Protein AF-A0A7Y2JLU4-F1 (afdb_monomer_lite)

Radius of gyration: 9.93 Å; chains: 1; bounding box: 21×18×24 Å

Secondary structure (DSSP, 8-state):
--HHHHHHHHHHHHHS-HHHHHHHHTS-HHHHHHHHHHHHHHTTS-S-TTSS--

Sequence (54 aa):
MDIALIRTFLEVAATGSFVNAANRLCVTQSAVSLRVQWPEASLGGSCFKNFPAR

Structure (mmCIF, N/CA/C/O backbone):
data_AF-A0A7Y2JLU4-F1
#
_entry.id   AF-A0A7Y2JLU4-F1
#
loop_
_atom_site.group_PDB
_atom_site.id
_atom_site.type_symbol
_atom_site.label_atom_id
_atom_site.label_alt_id
_atom_site.label_comp_id
_atom_site.label_asym_id
_atom_site.label_entity_id
_atom_site.label_seq_id
_atom_site.pdbx_PDB_ins_code
_atom_site.Cartn_x
_atom_site.Cartn_y
_atom_site.Cartn_z
_atom_site.occupancy
_atom_site.B_iso_or_equiv
_atom_site.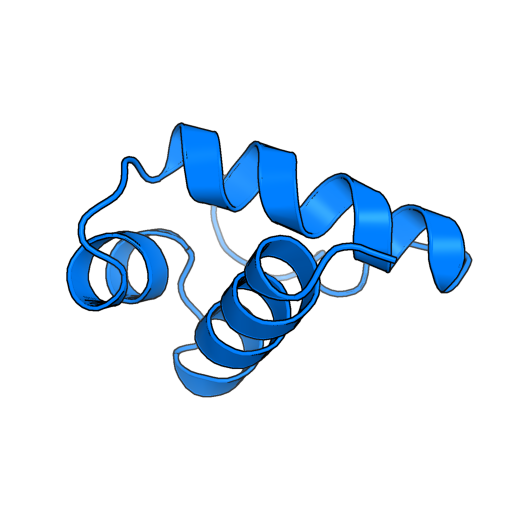auth_seq_id
_atom_site.auth_comp_id
_atom_site.auth_asym_id
_atom_site.auth_atom_id
_atom_site.pdbx_PDB_model_num
ATOM 1 N N . MET A 1 1 ? 12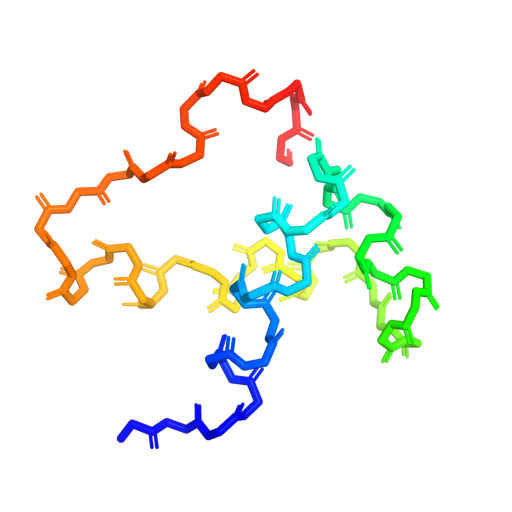.936 -2.508 -12.417 1.00 60.28 1 MET A N 1
ATOM 2 C CA . MET A 1 1 ? 11.582 -2.556 -11.828 1.00 60.28 1 MET A CA 1
ATOM 3 C C . MET A 1 1 ? 11.616 -3.580 -10.704 1.00 60.28 1 MET A C 1
ATOM 5 O O . MET A 1 1 ? 11.959 -4.721 -10.980 1.00 60.28 1 MET A O 1
ATOM 9 N N . ASP A 1 2 ? 11.404 -3.164 -9.455 1.00 86.31 2 ASP A N 1
ATOM 10 C CA . ASP A 1 2 ? 11.543 -4.026 -8.270 1.00 86.31 2 ASP A CA 1
ATOM 11 C C . ASP A 1 2 ? 10.222 -4.759 -7.966 1.00 86.31 2 ASP A C 1
ATOM 13 O O . ASP A 1 2 ? 9.152 -4.144 -7.943 1.00 86.31 2 ASP A O 1
ATOM 17 N N . ILE A 1 3 ? 10.281 -6.079 -7.762 1.00 88.56 3 ILE A N 1
ATOM 18 C CA . ILE A 1 3 ? 9.087 -6.920 -7.582 1.00 88.56 3 ILE A CA 1
ATOM 19 C C . ILE A 1 3 ? 8.299 -6.558 -6.317 1.00 88.56 3 ILE A C 1
ATOM 21 O O . ILE A 1 3 ? 7.076 -6.702 -6.295 1.00 88.56 3 ILE A O 1
ATOM 25 N N . ALA A 1 4 ? 8.960 -6.036 -5.278 1.00 88.69 4 ALA A N 1
ATOM 26 C CA . ALA A 1 4 ? 8.283 -5.614 -4.062 1.00 88.69 4 ALA A CA 1
ATOM 27 C C . ALA A 1 4 ? 7.445 -4.350 -4.299 1.00 88.69 4 ALA A C 1
ATOM 29 O O . ALA A 1 4 ? 6.374 -4.222 -3.703 1.00 88.69 4 ALA A O 1
ATOM 30 N N . LEU A 1 5 ? 7.873 -3.451 -5.196 1.00 90.62 5 LEU A N 1
ATOM 31 C CA . LEU A 1 5 ? 7.082 -2.278 -5.595 1.00 90.62 5 LEU A CA 1
ATOM 32 C C . LEU A 1 5 ? 5.806 -2.697 -6.330 1.00 90.62 5 LEU A C 1
ATOM 34 O O . LEU A 1 5 ? 4.722 -2.241 -5.972 1.00 90.62 5 LEU A O 1
ATOM 38 N N . ILE A 1 6 ? 5.919 -3.620 -7.292 1.00 92.06 6 ILE A N 1
ATOM 39 C CA . ILE A 1 6 ? 4.761 -4.147 -8.033 1.00 92.06 6 ILE A CA 1
ATOM 40 C C . ILE A 1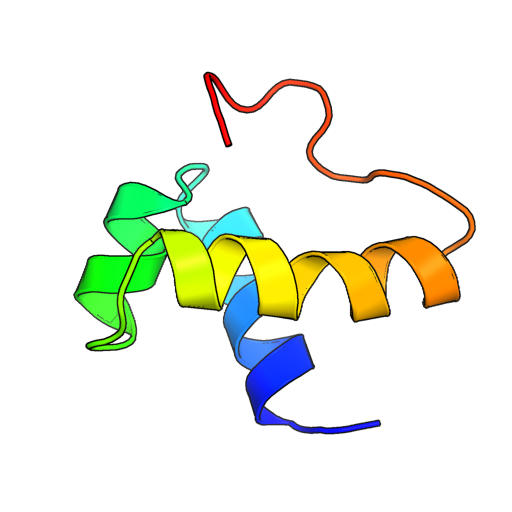 6 ? 3.806 -4.873 -7.082 1.00 92.06 6 ILE A C 1
ATOM 42 O O . ILE A 1 6 ? 2.604 -4.622 -7.102 1.00 92.06 6 ILE A O 1
ATOM 46 N N . ARG A 1 7 ? 4.329 -5.737 -6.204 1.00 94.38 7 ARG A N 1
ATOM 47 C CA . ARG A 1 7 ? 3.512 -6.467 -5.226 1.00 94.38 7 ARG A CA 1
ATOM 48 C C . ARG A 1 7 ? 2.773 -5.518 -4.285 1.00 94.38 7 ARG A C 1
ATOM 50 O O . ARG A 1 7 ? 1.607 -5.740 -3.983 1.00 94.38 7 ARG A O 1
ATOM 57 N N . THR A 1 8 ? 3.434 -4.442 -3.862 1.00 95.00 8 THR A N 1
ATOM 58 C CA . THR A 1 8 ? 2.810 -3.419 -3.017 1.00 95.00 8 THR A CA 1
ATOM 59 C C . THR A 1 8 ? 1.700 -2.681 -3.759 1.00 95.00 8 THR A C 1
ATOM 61 O O . THR A 1 8 ? 0.618 -2.502 -3.210 1.00 95.00 8 THR A O 1
ATOM 64 N N . PHE A 1 9 ? 1.934 -2.308 -5.018 1.00 93.00 9 PHE A N 1
ATOM 65 C CA . PHE A 1 9 ? 0.927 -1.670 -5.863 1.00 93.00 9 PHE A CA 1
ATOM 66 C C . PHE A 1 9 ? -0.316 -2.553 -6.048 1.00 93.00 9 PHE A C 1
ATOM 68 O O . PHE A 1 9 ? -1.438 -2.083 -5.867 1.00 93.00 9 PHE A O 1
ATOM 75 N N . LEU A 1 10 ? -0.117 -3.842 -6.345 1.00 93.31 10 LEU A N 1
ATOM 76 C CA . LEU A 1 10 ? -1.210 -4.798 -6.520 1.00 93.31 10 LEU A CA 1
ATOM 77 C C . LEU A 1 10 ? -2.001 -5.026 -5.226 1.00 93.31 10 LEU A C 1
ATOM 79 O O . LEU A 1 10 ? -3.225 -5.070 -5.284 1.00 93.31 10 LEU A O 1
ATOM 83 N N . GLU A 1 11 ? -1.353 -5.097 -4.058 1.00 95.94 11 GLU A N 1
ATOM 84 C CA . GLU A 1 11 ? -2.090 -5.225 -2.791 1.00 95.94 11 GLU A CA 1
ATOM 85 C C . GLU A 1 11 ? -2.891 -3.971 -2.435 1.00 95.94 11 GLU A C 1
ATOM 87 O O . GLU A 1 11 ? -4.003 -4.084 -1.918 1.00 95.94 11 GLU A O 1
ATOM 92 N N . VAL A 1 12 ? -2.380 -2.769 -2.721 1.00 94.19 12 VAL A N 1
ATOM 93 C CA . VAL A 1 12 ? -3.159 -1.534 -2.521 1.00 94.19 12 VAL A CA 1
ATOM 94 C C . VAL A 1 12 ? -4.375 -1.519 -3.446 1.00 94.19 12 VAL A C 1
ATOM 96 O O . VAL A 1 12 ? -5.480 -1.230 -2.987 1.00 94.19 12 VAL A O 1
ATOM 99 N N . ALA A 1 13 ? -4.206 -1.911 -4.711 1.00 91.94 13 ALA A N 1
ATOM 100 C CA . ALA A 1 13 ? -5.312 -2.039 -5.656 1.00 91.94 13 ALA A CA 1
ATOM 101 C C . ALA A 1 13 ? -6.337 -3.108 -5.226 1.00 91.94 13 ALA A C 1
ATOM 103 O O . ALA A 1 13 ? -7.538 -2.876 -5.330 1.00 91.94 13 ALA A O 1
ATOM 104 N N . ALA A 1 14 ? -5.883 -4.249 -4.698 1.00 93.69 14 ALA A N 1
ATOM 105 C CA . ALA A 1 14 ? -6.750 -5.342 -4.257 1.00 93.69 14 ALA A CA 1
ATOM 106 C C . ALA A 1 14 ? -7.514 -5.028 -2.961 1.00 93.69 14 ALA A C 1
ATOM 108 O O . ALA A 1 14 ? -8.640 -5.484 -2.776 1.00 93.69 14 ALA A O 1
ATOM 109 N N . THR A 1 15 ? -6.904 -4.277 -2.042 1.00 93.31 15 THR A N 1
ATOM 110 C CA . THR A 1 15 ? -7.505 -3.956 -0.737 1.00 93.31 15 THR A CA 1
ATOM 111 C C . THR A 1 15 ? -8.278 -2.642 -0.724 1.00 93.31 15 THR A C 1
ATOM 113 O O . THR A 1 15 ? -9.067 -2.425 0.194 1.00 93.31 15 THR A O 1
ATOM 116 N N . GLY A 1 16 ? -8.014 -1.738 -1.671 1.00 91.56 16 GLY A N 1
ATOM 117 C CA . GLY A 1 16 ? -8.551 -0.378 -1.641 1.00 91.56 16 GLY A CA 1
ATOM 118 C C . GLY A 1 16 ? -8.059 0.452 -0.445 1.00 91.56 16 GLY A C 1
ATOM 119 O O . GLY A 1 16 ? -8.642 1.490 -0.145 1.00 91.56 16 GLY A O 1
ATOM 120 N N . SER A 1 17 ? -7.021 0.006 0.278 1.00 91.81 17 SER A N 1
ATOM 121 C CA . SER A 1 17 ? -6.561 0.650 1.512 1.00 91.81 17 SER A CA 1
ATOM 122 C C . SER A 1 17 ? -5.066 0.454 1.751 1.00 91.81 17 SER A C 1
ATOM 124 O O . SER A 1 17 ? -4.567 -0.664 1.872 1.00 91.81 17 SER A O 1
ATOM 126 N N . PHE A 1 18 ? -4.354 1.568 1.924 1.00 92.94 18 PHE A N 1
ATOM 127 C CA . PHE A 1 18 ? -2.928 1.580 2.261 1.00 92.94 18 PHE A CA 1
ATOM 128 C C . PHE A 1 18 ? -2.644 0.902 3.606 1.00 92.94 18 PHE A C 1
ATOM 130 O O . PHE A 1 18 ? -1.639 0.210 3.751 1.00 92.94 18 PHE A O 1
ATOM 137 N N . VAL A 1 19 ? -3.547 1.065 4.577 1.00 94.75 19 VAL A N 1
ATOM 138 C CA . VAL A 1 19 ? -3.434 0.455 5.910 1.00 94.75 19 VAL A CA 1
ATOM 139 C C . VAL A 1 19 ? -3.613 -1.063 5.828 1.00 94.75 19 VAL A C 1
ATOM 141 O O . VAL A 1 19 ? -2.828 -1.812 6.407 1.00 94.75 19 VAL A O 1
ATOM 144 N N . ASN A 1 20 ? -4.602 -1.538 5.065 1.00 95.25 20 ASN A N 1
ATOM 145 C CA . ASN A 1 20 ? -4.843 -2.976 4.917 1.00 95.25 20 ASN A CA 1
ATOM 146 C C . ASN A 1 20 ? -3.724 -3.659 4.120 1.00 95.25 20 ASN A C 1
ATOM 148 O O . ASN A 1 20 ? -3.284 -4.747 4.496 1.00 95.25 20 ASN A O 1
ATOM 152 N N . ALA A 1 21 ? -3.224 -3.011 3.065 1.00 95.81 21 ALA A N 1
ATOM 153 C CA . ALA A 1 21 ? -2.068 -3.490 2.313 1.00 95.81 21 ALA A CA 1
ATOM 154 C C . ALA A 1 21 ? -0.809 -3.574 3.194 1.00 95.81 21 ALA A C 1
ATOM 156 O O . ALA A 1 21 ? -0.092 -4.571 3.148 1.00 95.81 21 ALA A O 1
ATOM 157 N N . ALA A 1 22 ? -0.569 -2.570 4.044 1.00 95.88 22 ALA A N 1
ATOM 158 C CA . ALA A 1 22 ? 0.550 -2.558 4.985 1.00 95.88 22 ALA A CA 1
ATOM 159 C C . ALA A 1 22 ? 0.497 -3.744 5.960 1.00 95.88 22 ALA A C 1
ATOM 161 O O . ALA A 1 22 ? 1.494 -4.448 6.126 1.00 95.88 22 ALA A O 1
ATOM 162 N N . ASN A 1 23 ? -0.687 -4.024 6.514 1.00 96.81 23 ASN A N 1
ATOM 163 C CA . ASN A 1 23 ? -0.914 -5.176 7.387 1.00 96.81 23 ASN A CA 1
ATOM 164 C C . ASN A 1 23 ? -0.630 -6.510 6.679 1.00 96.81 23 ASN A C 1
ATOM 166 O O . ASN A 1 23 ? 0.075 -7.356 7.223 1.00 96.81 23 ASN A O 1
ATOM 170 N N . ARG A 1 24 ? -1.122 -6.693 5.444 1.00 96.50 24 ARG A N 1
ATOM 171 C CA . ARG A 1 24 ? -0.901 -7.928 4.664 1.00 96.50 24 ARG A CA 1
ATOM 172 C C . ARG A 1 24 ? 0.551 -8.144 4.255 1.00 96.50 24 ARG A C 1
ATOM 174 O O . ARG A 1 24 ? 0.994 -9.282 4.139 1.00 96.50 24 ARG A O 1
ATOM 181 N N . LEU A 1 25 ? 1.275 -7.059 4.005 1.00 95.88 25 LEU A N 1
ATOM 182 C CA . LEU A 1 25 ? 2.676 -7.091 3.592 1.00 95.88 25 LEU A CA 1
ATOM 183 C C . LEU A 1 25 ? 3.649 -7.043 4.778 1.00 95.88 25 LEU A C 1
ATOM 185 O O . LEU A 1 25 ? 4.857 -7.085 4.550 1.00 95.88 25 LEU A O 1
ATOM 189 N N . CYS A 1 26 ? 3.140 -6.953 6.011 1.00 96.44 26 CYS A N 1
ATOM 190 C CA . CYS A 1 26 ? 3.922 -6.812 7.240 1.00 96.44 26 CYS A CA 1
ATOM 191 C C . CYS A 1 26 ? 4.930 -5.649 7.175 1.00 96.44 26 CYS A C 1
ATOM 193 O O . CYS A 1 26 ? 6.090 -5.783 7.560 1.00 96.44 26 CYS A O 1
ATOM 195 N N . VAL A 1 27 ? 4.487 -4.500 6.664 1.00 96.00 27 VAL A N 1
ATOM 196 C CA . VAL A 1 27 ? 5.272 -3.258 6.593 1.00 96.00 27 VAL A CA 1
ATOM 197 C C . VAL A 1 27 ? 4.468 -2.093 7.163 1.00 96.00 27 VAL A C 1
ATOM 199 O O . VAL A 1 27 ? 3.282 -2.223 7.451 1.00 96.00 27 VAL A O 1
ATOM 202 N N . THR A 1 28 ? 5.091 -0.926 7.318 1.00 96.31 28 THR A N 1
ATOM 203 C CA . THR A 1 28 ? 4.368 0.282 7.730 1.00 96.31 28 THR A CA 1
ATOM 204 C C . THR A 1 28 ? 3.532 0.849 6.583 1.00 96.31 28 THR A C 1
ATOM 206 O O . THR A 1 28 ? 3.878 0.719 5.406 1.00 96.31 28 THR A O 1
ATOM 209 N N . GLN A 1 29 ? 2.454 1.558 6.923 1.00 94.56 29 GLN A N 1
ATOM 210 C CA . GLN A 1 29 ? 1.657 2.296 5.940 1.00 94.56 29 GLN A CA 1
ATOM 211 C C . GLN A 1 29 ? 2.506 3.350 5.202 1.00 94.56 29 GLN A C 1
ATOM 213 O O . GLN A 1 29 ? 2.402 3.464 3.983 1.00 94.56 29 GLN A O 1
ATOM 218 N N . SER A 1 30 ? 3.445 4.014 5.886 1.00 94.44 30 SER A N 1
ATOM 219 C CA . SER A 1 30 ? 4.393 4.947 5.261 1.00 94.44 30 SER A CA 1
ATOM 220 C C . SER A 1 30 ? 5.307 4.276 4.226 1.00 94.44 30 SER A C 1
ATOM 222 O O . SER A 1 30 ? 5.576 4.854 3.171 1.0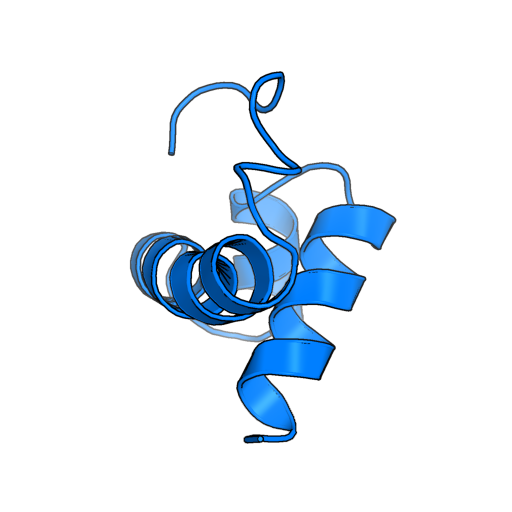0 94.44 30 SER A O 1
ATOM 224 N N . ALA A 1 31 ? 5.741 3.034 4.473 1.00 93.88 31 ALA A N 1
ATOM 225 C CA . ALA A 1 31 ? 6.521 2.260 3.513 1.00 93.88 31 ALA A CA 1
ATOM 226 C C . ALA A 1 31 ? 5.685 1.891 2.279 1.00 93.88 31 ALA A C 1
ATOM 228 O O . ALA A 1 31 ? 6.179 2.007 1.159 1.00 93.88 31 ALA A O 1
ATOM 229 N N . VAL A 1 32 ? 4.416 1.506 2.457 1.00 94.94 32 VAL A N 1
ATOM 230 C CA . VAL A 1 32 ? 3.479 1.287 1.338 1.00 94.94 32 VAL A CA 1
ATOM 231 C C . VAL A 1 32 ? 3.317 2.565 0.517 1.00 94.94 32 VAL A C 1
ATOM 233 O O . VAL A 1 32 ? 3.500 2.544 -0.699 1.00 94.94 32 VAL A O 1
ATOM 236 N N . SER A 1 33 ? 3.065 3.690 1.186 1.00 91.62 33 SER A N 1
ATOM 237 C CA . SER A 1 33 ? 2.913 5.008 0.574 1.00 91.62 33 SER A CA 1
ATOM 238 C C . SER A 1 33 ? 4.117 5.415 -0.273 1.00 91.62 33 SER A C 1
ATOM 240 O O . SER A 1 33 ? 3.933 5.986 -1.347 1.00 91.62 33 SER A O 1
ATOM 242 N N . LEU A 1 34 ? 5.348 5.147 0.170 1.00 91.06 34 LEU A N 1
ATOM 243 C CA . LEU A 1 34 ? 6.561 5.412 -0.617 1.00 91.06 34 LEU A CA 1
ATOM 244 C C . LEU A 1 34 ? 6.711 4.436 -1.788 1.00 91.06 34 LEU A C 1
ATOM 246 O O . LEU A 1 34 ? 7.065 4.839 -2.893 1.00 91.06 34 LEU A O 1
ATOM 250 N N . ARG A 1 35 ? 6.413 3.154 -1.566 1.00 92.81 35 ARG A N 1
ATOM 251 C CA . ARG A 1 35 ? 6.561 2.103 -2.579 1.00 92.81 35 ARG A CA 1
ATOM 252 C C . ARG A 1 35 ? 5.623 2.278 -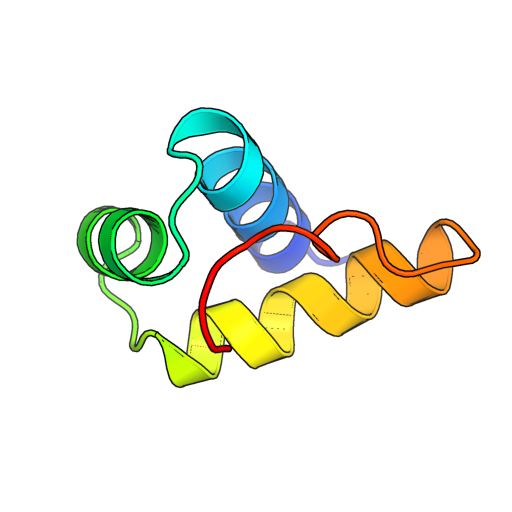3.770 1.00 92.81 35 ARG A C 1
ATOM 254 O O . ARG A 1 35 ? 6.026 1.941 -4.877 1.00 92.81 35 ARG A O 1
ATOM 261 N N . VAL A 1 36 ? 4.417 2.820 -3.586 1.00 90.38 36 VAL A N 1
ATOM 262 C CA . VAL A 1 36 ? 3.476 3.024 -4.706 1.00 90.38 36 VAL A CA 1
ATOM 263 C C . VAL A 1 36 ? 3.745 4.282 -5.539 1.00 90.38 36 VAL A C 1
ATOM 265 O O . VAL A 1 36 ? 3.316 4.326 -6.688 1.00 90.38 36 VAL A O 1
ATOM 268 N N . GLN A 1 37 ? 4.507 5.260 -5.030 1.00 86.25 37 GLN A N 1
ATOM 269 C CA . GLN A 1 37 ? 4.855 6.473 -5.792 1.00 86.25 37 GLN A CA 1
ATOM 270 C C . GLN A 1 37 ? 5.678 6.162 -7.049 1.00 86.25 37 GLN A C 1
ATOM 272 O O . GLN A 1 37 ? 5.520 6.813 -8.079 1.00 86.25 37 GLN A O 1
ATOM 277 N N . TRP A 1 38 ? 6.554 5.159 -6.972 1.00 83.44 38 TRP A N 1
ATOM 278 C CA . TRP A 1 38 ? 7.431 4.774 -8.076 1.00 83.44 38 TRP A CA 1
ATOM 279 C C . TRP A 1 38 ? 6.661 4.137 -9.249 1.00 83.44 38 TRP A C 1
ATOM 281 O O . TRP A 1 38 ? 6.836 4.596 -10.380 1.00 83.44 38 TRP A O 1
ATOM 291 N N . PRO A 1 39 ? 5.774 3.143 -9.025 1.00 81.19 39 PRO A N 1
ATOM 292 C CA . PRO A 1 39 ? 4.841 2.679 -10.047 1.00 81.19 39 PRO A CA 1
ATOM 293 C C . PRO A 1 39 ? 3.961 3.789 -10.635 1.00 81.19 39 PRO A C 1
ATOM 295 O O . PRO A 1 39 ? 3.850 3.868 -11.852 1.00 81.19 39 PRO A O 1
ATOM 298 N N . GLU A 1 40 ? 3.381 4.675 -9.815 1.00 82.81 40 GLU A N 1
ATOM 299 C CA . GLU A 1 40 ? 2.545 5.786 -10.308 1.00 82.81 40 GLU A CA 1
ATOM 300 C C . GLU A 1 40 ? 3.321 6.733 -11.240 1.00 82.81 40 GLU A C 1
ATOM 302 O O . GLU A 1 40 ? 2.821 7.126 -12.294 1.00 82.81 40 GLU A O 1
ATOM 307 N N . ALA A 1 41 ? 4.573 7.054 -10.899 1.00 80.75 41 ALA A N 1
ATOM 308 C CA . ALA A 1 41 ? 5.441 7.868 -11.748 1.00 80.75 41 ALA A CA 1
ATOM 309 C C . ALA A 1 41 ? 5.761 7.172 -13.083 1.00 80.75 41 ALA A C 1
ATOM 311 O O . ALA A 1 41 ? 5.704 7.802 -14.137 1.00 80.75 41 ALA A O 1
ATOM 312 N N . SER A 1 42 ? 6.037 5.863 -13.053 1.00 81.94 42 SER A N 1
ATOM 313 C CA . SER A 1 42 ? 6.278 5.062 -14.262 1.00 81.94 42 SER A CA 1
ATOM 314 C C . SER A 1 42 ? 5.047 4.946 -15.166 1.00 81.94 42 SER A C 1
ATOM 316 O O . SER A 1 42 ? 5.202 4.719 -16.364 1.00 81.94 42 SER A O 1
ATOM 318 N N . LEU A 1 43 ? 3.842 5.054 -14.603 1.00 83.19 43 LEU A N 1
ATOM 319 C CA . LEU A 1 43 ? 2.567 4.957 -15.319 1.00 83.19 43 LEU A CA 1
ATOM 320 C C . LEU A 1 43 ? 2.038 6.325 -15.783 1.00 83.19 43 LEU A C 1
ATOM 322 O O . LEU A 1 43 ? 0.983 6.394 -16.408 1.00 83.19 43 LEU A O 1
ATOM 326 N N . GLY A 1 44 ? 2.767 7.412 -15.509 1.00 80.12 44 GLY A N 1
ATOM 327 C CA . GLY A 1 44 ? 2.419 8.756 -15.967 1.00 80.12 44 GLY A CA 1
ATOM 328 C C . GLY A 1 44 ? 1.412 9.500 -15.085 1.00 80.12 44 GLY A C 1
ATOM 329 O O . GLY A 1 44 ? 0.859 10.507 -15.525 1.00 80.12 44 GLY A O 1
ATOM 330 N N . GLY A 1 45 ? 1.165 9.059 -13.845 1.00 80.00 45 GLY A N 1
ATOM 331 C CA . GLY A 1 45 ? 0.315 9.806 -12.917 1.00 80.00 45 GLY A CA 1
ATOM 332 C C . GLY A 1 45 ? -0.186 9.022 -11.705 1.00 80.00 45 GLY A C 1
ATOM 333 O O . GLY A 1 45 ? -0.097 7.799 -11.630 1.00 80.00 45 GLY A O 1
ATOM 334 N N . SER A 1 46 ? -0.751 9.751 -10.735 1.00 82.50 46 SER A N 1
ATOM 335 C CA . SER A 1 46 ? -1.313 9.138 -9.526 1.00 82.50 46 SER A CA 1
ATOM 336 C C . SER A 1 46 ? -2.559 8.309 -9.849 1.00 82.50 46 SER A C 1
ATOM 338 O O . SER A 1 46 ? -3.559 8.836 -10.346 1.00 82.50 46 SER A O 1
ATOM 340 N N . CYS A 1 47 ? -2.466 7.016 -9.544 1.00 84.38 47 CYS A N 1
ATOM 341 C CA . CYS A 1 47 ? -3.495 5.999 -9.730 1.00 84.38 47 CYS A CA 1
ATOM 342 C C . CYS A 1 47 ? -4.428 5.905 -8.509 1.00 84.38 47 CYS A C 1
ATOM 344 O O . CYS A 1 47 ? -5.570 5.476 -8.648 1.00 84.38 47 CYS A O 1
ATOM 346 N N . PHE A 1 48 ? -3.981 6.346 -7.326 1.00 84.31 48 PHE A N 1
ATOM 347 C CA . PHE A 1 48 ? -4.714 6.198 -6.061 1.00 84.31 48 PHE A CA 1
ATOM 348 C C . PHE A 1 48 ? -5.283 7.512 -5.484 1.00 84.31 48 PHE A C 1
ATOM 350 O O . PHE A 1 48 ? -5.525 7.604 -4.283 1.00 84.31 48 PHE A O 1
ATOM 357 N N . LYS A 1 49 ? -5.562 8.526 -6.321 1.00 75.25 49 LYS A N 1
ATOM 358 C CA . LYS A 1 49 ? -6.060 9.867 -5.909 1.00 75.25 49 LYS A CA 1
ATOM 359 C C . LYS A 1 49 ? -7.287 9.876 -4.982 1.00 75.25 49 LYS A C 1
ATOM 3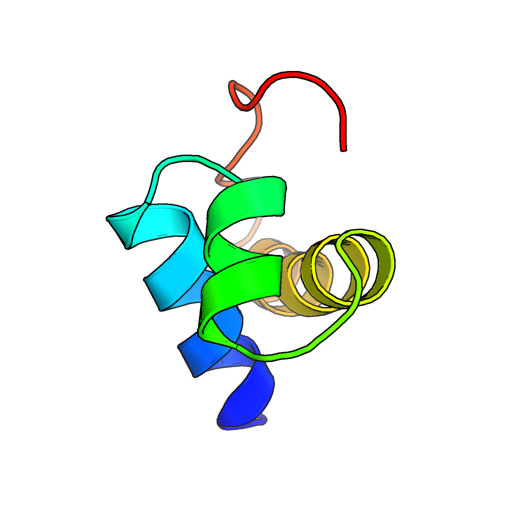61 O O . LYS A 1 49 ? -7.470 10.839 -4.248 1.00 75.25 49 LYS A O 1
ATOM 366 N N . ASN A 1 50 ? -8.119 8.835 -5.022 1.00 73.12 50 ASN A N 1
ATOM 367 C CA . ASN A 1 50 ? -9.364 8.747 -4.249 1.00 73.12 50 ASN A CA 1
ATOM 368 C C . ASN A 1 50 ? -9.226 7.945 -2.944 1.00 73.12 50 ASN A C 1
ATOM 370 O O . ASN A 1 50 ? -10.229 7.665 -2.290 1.00 73.12 50 ASN A O 1
ATOM 374 N N . PHE A 1 51 ? -8.012 7.536 -2.571 1.00 73.00 51 PHE A N 1
ATOM 375 C CA . PHE A 1 51 ? -7.792 6.795 -1.336 1.00 73.00 51 PHE A CA 1
ATOM 376 C C . PHE A 1 51 ? -7.685 7.798 -0.178 1.00 73.00 51 PHE A C 1
ATOM 378 O O . PHE A 1 51 ? -6.876 8.727 -0.254 1.00 73.00 51 PHE A O 1
ATOM 385 N N . PRO A 1 52 ? -8.494 7.658 0.886 1.00 61.88 52 PRO A N 1
ATOM 386 C CA . PRO A 1 52 ? -8.447 8.575 2.017 1.00 61.88 52 PRO A CA 1
ATOM 387 C C . PRO A 1 52 ? -7.074 8.513 2.706 1.00 61.88 52 PRO A C 1
ATOM 389 O O . PRO A 1 52 ? -6.599 7.429 3.030 1.00 61.88 52 PRO A O 1
ATOM 392 N N . ALA A 1 53 ? -6.473 9.697 2.879 1.00 53.16 53 ALA A N 1
ATOM 393 C CA . ALA A 1 53 ? -5.212 10.033 3.556 1.00 53.16 53 ALA A CA 1
ATOM 394 C C . ALA A 1 53 ? -4.059 9.003 3.452 1.00 53.16 53 ALA A C 1
ATOM 396 O O . ALA A 1 53 ? -3.985 8.022 4.194 1.00 53.16 53 ALA A O 1
ATOM 397 N N . ARG A 1 54 ? -3.124 9.306 2.541 1.00 55.78 54 ARG A N 1
ATOM 398 C CA . ARG A 1 54 ? -1.754 8.773 2.482 1.00 55.78 54 ARG A CA 1
ATOM 399 C C . ARG A 1 54 ? -0.939 9.147 3.719 1.00 55.78 54 ARG A C 1
ATOM 401 O O . ARG A 1 54 ? -1.156 10.255 4.249 1.00 55.78 54 ARG A O 1
#

Foldseek 3Di:
DDVVLVQLLVLCVVVVALCVSCVVVVHDSVVSVVSPVVVQVVVPHDPNVPRPDD

pLDDT: mean 87.3, std 10.48, range [53.16, 96.81]